Protein AF-A0A502MC93-F1 (afdb_monomer)

Radius of gyration: 14.26 Å; Cα contacts (8 Å, |Δi|>4): 225; chains: 1; bounding box: 40×28×38 Å

Nearest PDB structures (foldseek):
  5kuy-assembly1_G  TM=4.768E-01  e=4.891E-01  synthetic construct
  6zgn-assembly1_A  TM=5.418E-01  e=2.511E+00  Streptococcus thermophilus
  3lyd-assembly1_A  TM=3.739E-01  e=8.598E-01  Jonesia denitrificans DSM 20603
  3put-assembly1_B  TM=2.915E-01  e=7.681E-01  Rhizobium etli CFN 42
  3otl-assembly1_B  TM=3.024E-0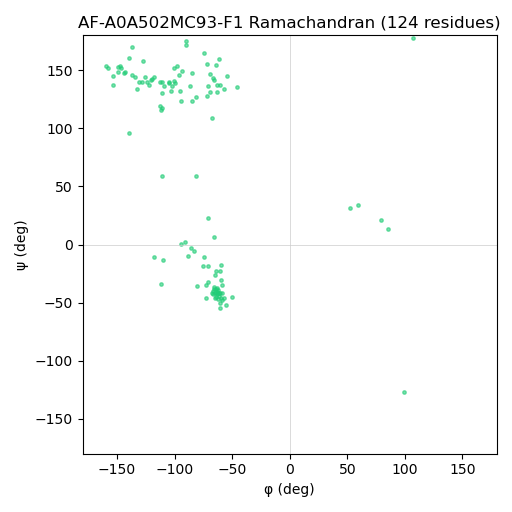1  e=2.120E+00  Rhizobium johnstonii 3841

Mean predicted aligned error: 4.04 Å

Foldseek 3Di:
DDKFDKDFADFDPDEDPPLDFLDDQVRVQVRVQVRCVVPVVVDDRKGKHWPDWPDWDDDPQKTWTWIWMAIPVGFIKIKIKMFGADLQARVTGGGIMIMMDTPPVVDDRVVVVVVVVVVSVVNNVD

Structure (mmCIF, N/CA/C/O backbone):
data_AF-A0A502MC93-F1
#
_entry.id   AF-A0A502MC93-F1
#
loop_
_atom_site.group_PDB
_atom_site.id
_atom_site.type_symbol
_atom_site.label_atom_id
_atom_site.label_alt_id
_atom_site.label_comp_id
_atom_site.label_asym_id
_atom_site.label_entity_id
_atom_site.label_seq_id
_atom_site.pdbx_PDB_ins_code
_atom_site.Cartn_x
_atom_site.Cartn_y
_atom_site.Cartn_z
_atom_site.occupancy
_atom_site.B_iso_or_equiv
_atom_site.auth_seq_id
_atom_site.auth_comp_id
_atom_site.auth_asym_id
_atom_site.auth_atom_id
_atom_site.pdbx_PDB_model_num
ATOM 1 N N . MET A 1 1 ? -14.817 -8.022 -1.219 1.00 60.81 1 MET A N 1
ATOM 2 C CA . MET A 1 1 ? -13.516 -7.588 -0.670 1.00 60.81 1 MET A CA 1
ATOM 3 C C . MET A 1 1 ? -13.523 -6.077 -0.648 1.00 60.81 1 MET A C 1
ATOM 5 O O . MET A 1 1 ? -13.955 -5.487 -1.632 1.00 60.81 1 MET A O 1
ATOM 9 N N . SER A 1 2 ? -13.149 -5.470 0.474 1.00 81.88 2 SER A N 1
ATOM 10 C CA . SER A 1 2 ? -13.067 -4.018 0.586 1.00 81.88 2 SER A CA 1
ATOM 11 C C . SER A 1 2 ? -11.740 -3.533 0.002 1.00 81.88 2 SER A C 1
ATOM 13 O O . SER A 1 2 ? -10.684 -4.032 0.384 1.00 81.88 2 SER A O 1
ATOM 15 N N . SER A 1 3 ? -11.786 -2.584 -0.930 1.00 91.69 3 SER A N 1
ATOM 16 C CA . SER A 1 3 ? -10.600 -1.959 -1.519 1.00 91.69 3 SER A CA 1
ATOM 17 C C . SER A 1 3 ? -10.800 -0.460 -1.643 1.00 91.69 3 SER A C 1
ATOM 19 O O . SER A 1 3 ? -11.906 -0.004 -1.942 1.00 91.69 3 SER A O 1
ATOM 21 N N . PHE A 1 4 ? -9.721 0.289 -1.479 1.00 94.31 4 PHE A N 1
ATOM 22 C CA . PHE A 1 4 ? -9.695 1.727 -1.673 1.00 94.31 4 PHE A CA 1
ATOM 23 C C . PHE A 1 4 ? -9.096 2.098 -3.029 1.00 94.31 4 PHE A C 1
ATOM 25 O O . PHE A 1 4 ? -8.305 1.334 -3.589 1.00 94.31 4 PHE A O 1
ATOM 32 N N . PRO A 1 5 ? -9.502 3.248 -3.598 1.00 93.12 5 PRO A N 1
ATOM 33 C CA . PRO A 1 5 ? -8.978 3.692 -4.878 1.00 93.12 5 PRO A CA 1
ATOM 34 C C . PRO A 1 5 ? -7.479 3.970 -4.784 1.00 93.12 5 PRO A C 1
ATOM 36 O O . PRO A 1 5 ? -6.958 4.303 -3.717 1.00 93.12 5 PRO A O 1
ATOM 39 N N . VAL A 1 6 ? -6.800 3.872 -5.923 1.00 94.12 6 VAL A N 1
ATOM 40 C CA . VAL A 1 6 ? -5.394 4.263 -6.018 1.00 94.12 6 VAL A CA 1
ATOM 41 C C . VAL A 1 6 ? -5.269 5.757 -5.743 1.00 94.12 6 VAL A C 1
ATOM 43 O O . VAL A 1 6 ? -5.988 6.565 -6.327 1.00 94.12 6 VAL A O 1
ATOM 46 N N . HIS A 1 7 ? -4.336 6.106 -4.871 1.00 93.88 7 HIS A N 1
ATOM 47 C CA . HIS A 1 7 ? -3.795 7.447 -4.723 1.00 93.88 7 HIS A CA 1
ATOM 48 C C . HIS A 1 7 ? -2.461 7.510 -5.465 1.00 93.88 7 HIS A C 1
ATOM 50 O O . HIS A 1 7 ? -1.681 6.562 -5.395 1.00 93.88 7 HIS A O 1
ATOM 56 N N . TRP A 1 8 ? -2.173 8.595 -6.175 1.00 90.81 8 TRP A N 1
ATOM 57 C CA . TRP A 1 8 ? -0.925 8.729 -6.923 1.00 90.81 8 TRP A CA 1
ATOM 58 C C . TRP A 1 8 ? -0.432 10.171 -6.951 1.00 90.81 8 TRP A C 1
ATOM 60 O O . TRP A 1 8 ? -1.220 11.111 -6.886 1.00 90.81 8 TRP A O 1
ATOM 70 N N . GLU A 1 9 ? 0.883 10.329 -7.061 1.00 86.50 9 GLU A N 1
ATOM 71 C CA . GLU A 1 9 ? 1.531 11.624 -7.275 1.00 86.50 9 GLU A CA 1
ATOM 72 C C . GLU A 1 9 ? 1.686 11.956 -8.765 1.00 86.50 9 GLU A C 1
ATOM 74 O O . GLU A 1 9 ? 1.420 11.131 -9.639 1.00 86.50 9 GLU A O 1
ATOM 79 N N . GLU A 1 10 ? 2.113 13.179 -9.072 1.00 79.81 10 GLU A N 1
ATOM 80 C CA . GLU A 1 10 ? 2.291 13.648 -10.447 1.00 79.81 10 GLU A CA 1
ATOM 81 C C . GLU A 1 10 ? 3.335 12.838 -11.242 1.00 79.81 10 GLU A C 1
ATOM 83 O O . GLU A 1 10 ? 4.199 12.135 -10.700 1.00 79.81 10 GLU A O 1
ATOM 88 N N . GLU A 1 11 ? 3.236 12.938 -12.571 1.00 85.62 11 GLU A N 1
ATOM 89 C CA . GLU A 1 11 ? 4.224 12.374 -13.487 1.00 85.62 11 GLU A CA 1
ATOM 90 C C . GLU A 1 11 ? 5.588 13.043 -13.284 1.00 85.62 11 GLU A C 1
ATOM 92 O O . GLU A 1 11 ? 5.689 14.265 -13.181 1.00 85.62 11 GLU A O 1
ATOM 97 N N . VAL A 1 12 ? 6.653 12.242 -13.281 1.00 83.62 12 VAL A N 1
ATOM 98 C CA . VAL A 1 12 ? 8.027 12.734 -13.122 1.00 83.62 12 VAL A CA 1
ATOM 99 C C . VAL A 1 12 ? 8.895 12.365 -14.319 1.00 83.62 12 VAL A C 1
ATOM 101 O O . VAL A 1 12 ? 8.817 11.259 -14.854 1.00 83.62 12 VAL A O 1
ATOM 104 N N . GLN A 1 13 ? 9.777 13.280 -14.730 1.00 76.56 13 GLN A N 1
ATOM 105 C CA . GLN A 1 13 ? 10.708 13.041 -15.843 1.00 76.56 13 GLN A CA 1
ATOM 106 C C . GLN A 1 13 ? 11.832 12.062 -15.461 1.00 76.56 13 GLN A C 1
ATOM 108 O O . GLN A 1 13 ? 12.266 11.238 -16.273 1.00 76.56 13 GLN A O 1
ATOM 113 N N . SER A 1 14 ? 12.277 12.113 -14.205 1.00 73.56 14 SER A N 1
ATOM 114 C CA . SER A 1 14 ? 13.299 11.239 -13.631 1.00 73.56 14 SER A CA 1
ATOM 115 C C . SER A 1 14 ? 12.963 10.902 -12.184 1.00 73.56 14 SER A C 1
ATOM 117 O O . SER A 1 14 ? 12.380 11.715 -11.474 1.00 73.56 14 SER A O 1
ATOM 119 N N . LEU A 1 15 ? 13.355 9.707 -11.751 1.00 72.69 15 LEU A N 1
ATOM 120 C CA . LEU A 1 15 ? 13.283 9.294 -10.354 1.00 72.69 15 LEU A CA 1
ATOM 121 C C . LEU A 1 15 ? 14.686 9.377 -9.774 1.00 72.69 15 LEU A C 1
ATOM 123 O O . LEU A 1 15 ? 15.628 8.870 -10.392 1.00 72.69 15 LEU A O 1
A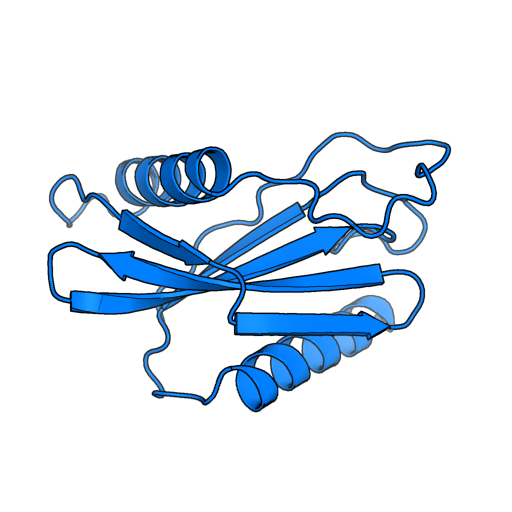TOM 127 N N . ASP A 1 16 ? 14.820 9.999 -8.606 1.00 63.84 16 ASP A N 1
ATOM 128 C CA . ASP A 1 16 ? 16.044 9.860 -7.828 1.00 63.84 16 ASP A CA 1
ATOM 129 C C . ASP A 1 16 ? 16.237 8.381 -7.487 1.00 63.84 16 ASP A C 1
ATOM 131 O O . ASP A 1 16 ? 15.291 7.683 -7.127 1.00 63.84 16 ASP A O 1
ATOM 135 N N . GLN A 1 17 ? 17.473 7.892 -7.599 1.00 56.09 17 GLN A N 1
ATOM 136 C CA . GLN A 1 17 ? 17.842 6.482 -7.385 1.00 56.09 17 GLN A CA 1
ATOM 137 C C . GLN A 1 17 ? 17.656 5.999 -5.933 1.00 56.09 17 GLN A C 1
ATOM 139 O O . GLN A 1 17 ? 18.064 4.889 -5.591 1.00 56.09 17 GLN A O 1
ATOM 144 N N . SER A 1 18 ? 17.079 6.825 -5.061 1.00 55.97 18 SER A N 1
ATOM 145 C CA . SER A 1 18 ? 16.781 6.457 -3.685 1.00 55.97 18 SER A CA 1
ATOM 146 C C . SER A 1 18 ? 15.693 5.384 -3.669 1.00 55.97 18 SER A C 1
ATOM 148 O O . SER A 1 18 ? 14.528 5.660 -3.940 1.00 55.97 18 SER A O 1
ATOM 150 N N . ALA A 1 19 ? 16.082 4.155 -3.327 1.00 69.00 19 ALA A N 1
ATOM 151 C CA . ALA A 1 19 ? 15.213 2.984 -3.187 1.00 69.00 19 ALA A CA 1
ATOM 152 C C . ALA A 1 19 ? 14.293 3.039 -1.945 1.00 69.00 19 ALA A C 1
ATOM 154 O O . ALA A 1 19 ? 13.875 2.002 -1.436 1.00 69.00 19 ALA A O 1
ATOM 155 N N . ALA A 1 20 ? 14.012 4.232 -1.416 1.00 85.31 20 ALA A N 1
ATOM 156 C CA . ALA A 1 20 ? 13.112 4.412 -0.287 1.00 85.31 20 ALA A CA 1
ATOM 157 C C . ALA A 1 20 ? 11.654 4.486 -0.762 1.00 85.31 20 ALA A C 1
ATOM 159 O O . ALA A 1 20 ? 11.364 5.002 -1.843 1.00 85.31 20 ALA A O 1
ATOM 160 N N . CYS A 1 21 ? 10.736 3.997 0.074 1.00 90.88 21 CYS A N 1
ATOM 161 C CA . CYS A 1 21 ? 9.303 4.145 -0.159 1.00 90.88 21 CYS A CA 1
ATOM 162 C C . CYS A 1 21 ? 8.939 5.640 -0.290 1.00 90.88 21 CYS A C 1
ATOM 164 O O . CYS A 1 21 ? 9.384 6.438 0.541 1.00 90.88 21 CYS A O 1
ATOM 166 N N . PRO A 1 22 ? 8.139 6.036 -1.303 1.00 92.06 22 PRO A N 1
ATOM 167 C CA . PRO A 1 22 ? 7.796 7.439 -1.542 1.00 92.06 22 PRO A CA 1
ATOM 168 C C . PRO A 1 22 ? 6.842 8.026 -0.496 1.00 92.06 22 PRO A C 1
ATOM 170 O O . PRO A 1 22 ? 6.776 9.246 -0.384 1.00 92.06 22 PRO A O 1
ATOM 173 N N . TYR A 1 23 ? 6.141 7.176 0.260 1.00 94.44 23 TYR A N 1
ATOM 174 C CA . TYR A 1 23 ? 5.215 7.583 1.314 1.00 94.44 23 TYR A CA 1
ATOM 175 C C . TYR A 1 23 ? 5.728 7.186 2.6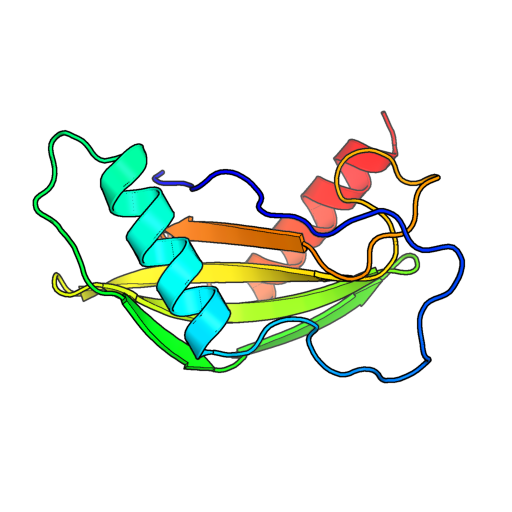96 1.00 94.44 23 TYR A C 1
ATOM 177 O O . TYR A 1 23 ? 6.240 6.080 2.906 1.00 94.44 23 TYR A O 1
ATOM 185 N N . SER A 1 24 ? 5.539 8.086 3.651 1.00 95.44 24 SER A N 1
ATOM 186 C CA . SER A 1 24 ? 5.691 7.825 5.077 1.00 95.44 24 SER A CA 1
ATOM 187 C C . SER A 1 24 ? 4.517 7.011 5.637 1.00 95.44 24 SER A C 1
ATOM 189 O O . SER A 1 24 ? 3.459 6.888 5.022 1.00 95.44 24 SER A O 1
ATOM 191 N N . ILE A 1 25 ? 4.701 6.458 6.839 1.00 96.94 25 ILE A N 1
ATOM 192 C CA . ILE A 1 25 ? 3.641 5.753 7.579 1.00 96.94 25 ILE A CA 1
ATOM 193 C C . ILE A 1 25 ? 2.428 6.669 7.791 1.00 96.94 25 ILE A C 1
ATOM 195 O O . ILE A 1 25 ? 1.308 6.258 7.496 1.00 96.94 25 ILE A O 1
ATOM 199 N N . ASP A 1 26 ? 2.660 7.914 8.212 1.00 97.25 26 ASP A N 1
ATOM 200 C CA . ASP A 1 26 ? 1.601 8.892 8.478 1.00 97.25 26 ASP A CA 1
ATOM 201 C C . ASP A 1 26 ? 0.785 9.214 7.214 1.00 97.25 26 ASP A C 1
ATOM 203 O O . ASP A 1 26 ? -0.438 9.324 7.276 1.00 97.25 26 ASP A O 1
ATOM 207 N N . GLU A 1 27 ? 1.433 9.322 6.048 1.00 97.25 27 GLU A N 1
ATOM 208 C CA . GLU A 1 27 ? 0.740 9.530 4.767 1.00 97.25 27 GLU A CA 1
ATOM 209 C C . GLU A 1 27 ? -0.132 8.328 4.386 1.00 97.25 27 GLU A C 1
ATOM 211 O O . GLU A 1 27 ? -1.250 8.502 3.893 1.00 97.25 27 GLU A O 1
ATOM 216 N N . ILE A 1 28 ? 0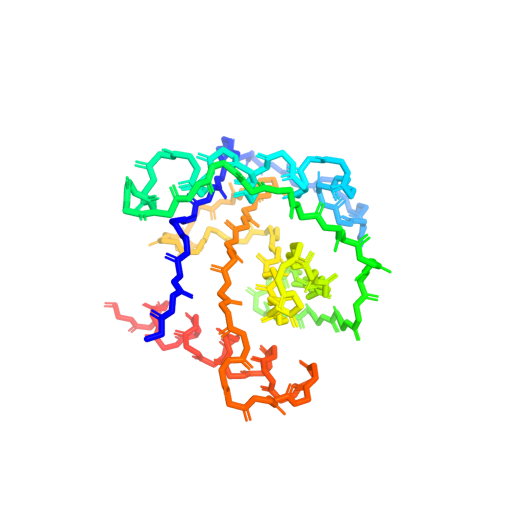.342 7.106 4.648 1.00 97.94 28 ILE A N 1
ATOM 217 C CA . ILE A 1 28 ? -0.431 5.883 4.400 1.00 97.94 28 ILE A CA 1
ATOM 218 C C . ILE A 1 28 ? -1.648 5.816 5.337 1.00 97.94 28 ILE A C 1
ATOM 220 O O . ILE A 1 28 ? -2.746 5.478 4.891 1.00 97.94 28 ILE A O 1
ATOM 224 N N . GLU A 1 29 ? -1.490 6.165 6.616 1.00 97.94 29 GLU A N 1
ATOM 225 C CA . GLU A 1 29 ? -2.602 6.234 7.574 1.00 97.94 29 GLU A CA 1
ATOM 226 C C . GLU A 1 29 ? -3.637 7.285 7.159 1.00 97.94 29 GLU A C 1
ATOM 228 O O . GLU A 1 29 ? -4.831 6.985 7.102 1.00 97.94 29 GLU A O 1
ATOM 233 N N . GLN A 1 30 ? -3.190 8.489 6.789 1.00 97.25 30 GLN A N 1
ATOM 234 C CA . GLN A 1 30 ? -4.069 9.554 6.297 1.00 97.25 30 GLN A CA 1
ATOM 235 C C . GLN A 1 30 ? -4.848 9.120 5.055 1.00 97.25 30 GLN A C 1
ATOM 237 O O . GLN A 1 30 ? -6.050 9.376 4.964 1.00 97.25 30 GLN A O 1
ATOM 242 N N . TYR A 1 31 ? -4.194 8.425 4.122 1.00 97.44 31 TYR A N 1
ATOM 243 C CA . TYR A 1 31 ? -4.844 7.860 2.945 1.00 97.44 31 TYR A CA 1
ATOM 244 C C . TYR A 1 31 ? -5.955 6.869 3.306 1.00 97.44 31 TYR A C 1
ATOM 246 O O . TYR A 1 31 ? -7.052 6.958 2.748 1.00 97.44 31 TYR 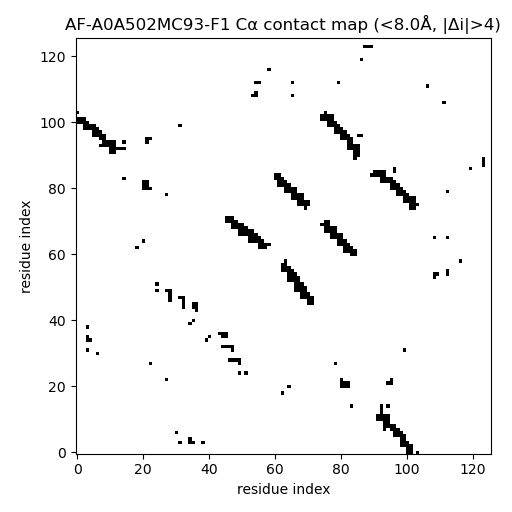A O 1
ATOM 254 N N . LEU A 1 32 ? -5.697 5.948 4.240 1.00 97.31 32 LEU A N 1
ATOM 255 C CA . LEU A 1 32 ? -6.682 4.957 4.673 1.00 97.31 32 LEU A CA 1
ATOM 256 C C . LEU A 1 32 ? -7.881 5.616 5.363 1.00 97.31 32 LEU A C 1
ATOM 258 O O . LEU A 1 32 ? -9.022 5.307 5.013 1.00 97.31 32 LEU A O 1
ATOM 262 N N . CYS A 1 33 ? -7.635 6.551 6.285 1.00 96.00 33 CYS A N 1
ATOM 263 C CA . CYS A 1 33 ? -8.688 7.300 6.975 1.00 96.00 33 CYS A CA 1
ATOM 264 C C . CYS A 1 33 ? -9.537 8.102 5.979 1.00 96.00 33 CYS A C 1
ATOM 266 O O . CYS A 1 33 ? -10.758 7.960 5.944 1.00 96.00 33 CYS A O 1
ATOM 268 N N . TRP A 1 34 ? -8.895 8.870 5.091 1.00 95.31 34 TRP A N 1
ATOM 269 C CA . TRP A 1 34 ? -9.593 9.662 4.077 1.00 95.31 34 TRP A CA 1
ATOM 270 C C . TRP A 1 34 ? -10.425 8.793 3.129 1.00 95.31 34 TRP A C 1
ATOM 272 O O . TRP A 1 34 ? -11.560 9.139 2.792 1.00 95.31 34 TRP A O 1
ATOM 282 N N . CYS A 1 35 ? -9.886 7.648 2.698 1.00 96.00 35 CYS A N 1
ATOM 283 C CA . CYS A 1 35 ? -10.630 6.723 1.852 1.00 96.00 35 CYS A CA 1
ATOM 284 C C . CYS A 1 35 ? -11.813 6.095 2.589 1.00 96.00 35 CYS A C 1
ATOM 286 O O . CYS A 1 35 ? -12.880 5.950 1.992 1.00 96.00 35 CYS A O 1
ATOM 288 N N . HIS A 1 36 ? -11.646 5.734 3.860 1.00 95.38 36 HIS A N 1
ATOM 289 C CA . HIS A 1 36 ? -12.736 5.198 4.663 1.00 95.38 36 HIS A CA 1
ATOM 290 C C . HIS A 1 36 ? -13.868 6.222 4.772 1.00 95.38 36 HIS A C 1
ATOM 292 O O . HIS A 1 36 ? -14.979 5.936 4.336 1.00 95.38 36 HIS A O 1
ATOM 298 N N . ASP A 1 37 ? -13.574 7.438 5.226 1.00 93.19 37 ASP A N 1
ATOM 299 C CA . ASP A 1 37 ? -14.585 8.486 5.403 1.00 93.19 37 ASP A CA 1
ATOM 300 C C . ASP A 1 37 ? -15.319 8.819 4.097 1.00 93.19 37 ASP A C 1
ATOM 302 O O . ASP A 1 37 ? -16.517 9.104 4.090 1.00 93.19 37 ASP A O 1
ATOM 306 N N . ARG A 1 38 ? -14.611 8.762 2.963 1.00 93.31 38 ARG A N 1
ATOM 307 C CA . ARG A 1 38 ? -15.183 9.087 1.654 1.00 93.31 38 ARG A CA 1
ATOM 308 C C . ARG A 1 38 ? -16.003 7.956 1.035 1.00 93.31 38 ARG A C 1
ATOM 310 O O . ARG A 1 38 ? -16.968 8.241 0.327 1.00 93.31 38 ARG A O 1
ATOM 317 N N . TRP A 1 39 ? -15.604 6.699 1.230 1.00 91.06 39 TRP A N 1
ATOM 318 C CA . TRP A 1 39 ? -16.140 5.560 0.469 1.00 91.06 39 TRP A CA 1
ATOM 319 C C . TRP A 1 39 ? -16.869 4.516 1.322 1.00 91.06 39 TRP A C 1
ATOM 321 O O . TRP A 1 39 ? -17.548 3.654 0.766 1.00 91.06 39 TRP A O 1
ATOM 331 N N . LYS A 1 40 ? -16.771 4.585 2.652 1.00 90.44 40 LYS A N 1
ATOM 332 C CA . LYS A 1 40 ? -17.444 3.691 3.607 1.00 90.44 40 LYS A CA 1
ATOM 333 C C . LYS A 1 40 ? -18.529 4.428 4.384 1.00 90.44 40 LYS A C 1
ATOM 335 O O . LYS A 1 40 ? -18.518 4.462 5.604 1.00 90.44 40 LYS A O 1
ATOM 340 N N . LEU A 1 41 ? -19.497 4.985 3.655 1.00 88.50 41 LEU A N 1
ATOM 341 C CA . LEU A 1 41 ? -20.555 5.836 4.219 1.00 88.50 41 LEU A CA 1
ATOM 342 C C . LEU A 1 41 ? -21.448 5.135 5.262 1.00 88.50 41 LEU A C 1
ATOM 344 O O . LEU A 1 41 ? -22.063 5.810 6.082 1.00 88.50 41 LEU A O 1
ATOM 348 N N . ASP A 1 42 ? -21.516 3.801 5.228 1.00 91.94 42 ASP A N 1
ATOM 349 C CA . ASP A 1 42 ? -22.286 2.989 6.182 1.00 91.94 42 ASP A CA 1
ATOM 350 C C . ASP A 1 42 ? -21.482 2.602 7.439 1.00 91.94 42 ASP A C 1
ATOM 352 O O . ASP A 1 42 ? -22.038 2.056 8.396 1.00 91.94 42 ASP A O 1
ATOM 356 N N . GLU A 1 43 ? -20.172 2.853 7.448 1.00 90.69 43 GLU A N 1
ATOM 357 C CA . GLU A 1 43 ? -19.292 2.603 8.588 1.00 90.69 43 GLU A CA 1
ATOM 358 C C . GLU A 1 43 ? -19.076 3.917 9.369 1.00 90.69 43 GLU A C 1
ATOM 360 O O . GLU A 1 43 ? -19.214 5.023 8.844 1.00 90.69 43 GLU A O 1
ATOM 365 N N . LYS A 1 44 ? -18.791 3.816 10.672 1.00 92.50 44 LYS A N 1
ATOM 366 C CA . LYS A 1 44 ? -18.400 4.991 11.468 1.00 92.50 44 LYS A CA 1
ATOM 367 C C . LYS A 1 44 ? -16.986 5.424 11.068 1.00 92.50 44 LYS A C 1
ATOM 369 O O . LYS A 1 44 ? -16.220 4.544 10.680 1.00 92.50 44 LYS A O 1
ATOM 374 N N . PRO A 1 45 ? -16.613 6.707 11.257 1.00 91.69 45 PRO A N 1
ATOM 375 C CA . PRO A 1 45 ? -15.230 7.143 11.092 1.00 91.69 45 PRO A CA 1
ATOM 376 C C . PRO A 1 45 ? -14.267 6.184 11.790 1.00 91.69 45 PRO A C 1
ATOM 378 O O . PRO A 1 45 ? -14.539 5.740 12.910 1.00 91.69 45 PRO A O 1
ATOM 381 N N . MET A 1 46 ? -13.182 5.849 11.102 1.00 93.62 46 MET A N 1
ATOM 382 C CA . MET A 1 46 ? -12.298 4.743 11.458 1.00 93.62 46 MET A CA 1
ATOM 383 C C . MET A 1 46 ? -10.851 5.205 11.412 1.00 93.62 46 MET A C 1
ATOM 385 O O . MET A 1 46 ? -10.418 5.795 10.422 1.00 93.62 46 MET A O 1
ATOM 389 N N . HIS A 1 47 ? -10.088 4.866 12.447 1.00 94.88 47 HIS A N 1
ATOM 390 C CA . HIS A 1 47 ? -8.642 5.040 12.432 1.00 94.88 47 HIS A CA 1
ATOM 391 C C . HIS A 1 47 ? -7.945 3.764 11.976 1.00 94.88 47 HIS A C 1
ATOM 393 O O . HIS A 1 47 ? -8.392 2.641 12.224 1.00 94.88 47 HIS A O 1
ATOM 399 N N . TYR A 1 48 ? -6.805 3.955 11.328 1.00 96.88 48 TYR A N 1
ATOM 400 C CA . TYR A 1 48 ? -5.930 2.879 10.904 1.00 96.88 48 TYR A CA 1
ATOM 401 C C . TYR A 1 48 ? -4.583 3.050 11.573 1.00 96.88 48 TYR A C 1
ATOM 403 O O . TYR A 1 48 ? -4.093 4.164 11.721 1.00 96.88 48 TYR A O 1
ATOM 411 N N . LYS A 1 49 ? -3.988 1.923 11.949 1.00 97.88 49 LYS A N 1
ATOM 412 C CA . LYS A 1 49 ? -2.616 1.853 12.425 1.00 97.88 49 LYS A CA 1
ATOM 413 C C . LYS A 1 49 ? -1.778 1.095 11.415 1.00 97.88 49 LYS A C 1
ATOM 415 O O . LYS A 1 49 ? -2.034 -0.087 11.178 1.00 97.88 49 LYS A O 1
ATOM 420 N N . VAL A 1 50 ? -0.763 1.743 10.863 1.00 97.81 50 VAL A N 1
ATOM 421 C CA . VAL A 1 50 ? 0.190 1.138 9.932 1.00 97.81 50 VAL A CA 1
ATOM 422 C C . VAL A 1 50 ? 1.415 0.664 10.717 1.00 97.81 50 VAL A C 1
ATOM 424 O O . VAL A 1 50 ? 2.069 1.417 11.431 1.00 97.81 50 VAL A O 1
ATOM 427 N N . HIS A 1 51 ? 1.738 -0.625 10.601 1.00 92.81 51 HIS A N 1
ATOM 428 C CA . HIS A 1 51 ? 2.787 -1.282 11.398 1.00 92.81 51 HIS A CA 1
ATOM 429 C C . HIS A 1 51 ? 4.155 -1.316 10.699 1.00 92.81 51 HIS A C 1
ATOM 431 O O . HIS A 1 51 ? 5.108 -1.861 11.252 1.00 92.81 51 HIS A O 1
ATOM 437 N N . GLY A 1 52 ? 4.247 -0.750 9.492 1.00 90.25 52 GLY A N 1
ATOM 438 C CA . GLY A 1 52 ? 5.454 -0.712 8.664 1.00 90.25 52 GLY A CA 1
ATOM 439 C C . GLY A 1 52 ? 5.413 -1.652 7.454 1.00 90.25 52 GLY A C 1
ATOM 440 O O . GLY A 1 52 ? 4.438 -2.382 7.234 1.00 90.25 52 GLY A O 1
ATOM 441 N N . ALA A 1 53 ? 6.484 -1.603 6.657 1.00 95.31 53 ALA A N 1
ATOM 442 C CA . ALA A 1 53 ? 6.653 -2.448 5.482 1.00 95.31 53 ALA A CA 1
ATOM 443 C C . ALA A 1 53 ? 6.938 -3.898 5.905 1.00 95.31 53 ALA A C 1
ATOM 445 O O . ALA A 1 53 ? 7.829 -4.167 6.709 1.00 95.31 53 ALA A O 1
ATOM 446 N N . VAL A 1 54 ? 6.165 -4.832 5.360 1.00 97.12 54 VAL A N 1
ATOM 447 C CA . VAL A 1 54 ? 6.249 -6.275 5.633 1.00 97.12 54 VAL A CA 1
ATOM 448 C C . VAL A 1 54 ? 6.783 -7.072 4.443 1.00 97.12 54 VAL A C 1
ATOM 450 O O . VAL A 1 54 ? 7.121 -8.246 4.590 1.00 97.12 54 VAL A O 1
ATOM 453 N N . SER A 1 55 ? 6.851 -6.460 3.262 1.00 96.81 55 SER A N 1
ATOM 454 C CA . SER A 1 55 ? 7.464 -7.037 2.068 1.00 96.81 55 SER A CA 1
ATOM 455 C C . SER A 1 55 ? 7.850 -5.930 1.091 1.00 96.81 55 SER A C 1
ATOM 457 O O . SER A 1 55 ? 7.219 -4.874 1.070 1.00 96.81 55 SER A O 1
ATOM 459 N N . GLU A 1 56 ? 8.868 -6.175 0.277 1.00 96.00 56 GLU A N 1
ATOM 460 C CA . GLU A 1 56 ? 9.275 -5.298 -0.814 1.00 96.00 56 GLU A CA 1
ATOM 461 C C . GLU A 1 56 ? 9.763 -6.136 -1.994 1.00 96.00 56 GLU A C 1
ATOM 463 O O . GLU A 1 56 ? 10.306 -7.231 -1.817 1.00 96.00 56 GLU A O 1
ATOM 468 N N . GLN A 1 57 ? 9.551 -5.637 -3.207 1.00 95.69 57 GLN A N 1
ATOM 469 C CA . GLN A 1 57 ? 10.015 -6.291 -4.422 1.00 95.69 57 GLN A CA 1
ATOM 470 C C . GLN A 1 57 ? 10.222 -5.261 -5.529 1.00 95.69 57 GLN A C 1
ATOM 472 O O . GLN A 1 57 ? 9.481 -4.291 -5.641 1.00 95.69 57 GLN A O 1
ATOM 477 N N . THR A 1 58 ? 11.231 -5.474 -6.371 1.00 93.38 58 THR A N 1
ATOM 478 C CA . THR A 1 58 ? 11.456 -4.668 -7.577 1.00 93.38 58 THR A CA 1
ATOM 479 C C . THR A 1 58 ? 11.186 -5.526 -8.801 1.00 93.38 58 THR A C 1
ATOM 481 O O . THR A 1 58 ? 11.712 -6.631 -8.890 1.00 93.38 58 THR A O 1
ATOM 484 N N . GLU A 1 59 ? 10.391 -5.021 -9.740 1.00 91.56 59 GLU A N 1
ATOM 485 C CA . GLU A 1 59 ? 10.035 -5.741 -10.961 1.00 91.56 59 GLU A CA 1
ATOM 486 C C . GLU A 1 59 ? 9.702 -4.771 -12.099 1.00 91.56 59 GLU A C 1
ATOM 488 O O . GLU A 1 59 ? 9.000 -3.783 -11.894 1.00 91.56 59 GLU A O 1
ATOM 493 N N . ASP A 1 60 ? 10.180 -5.055 -13.314 1.00 86.69 60 ASP A N 1
ATOM 494 C CA . ASP A 1 60 ? 9.796 -4.352 -14.549 1.00 86.69 60 ASP A CA 1
ATOM 495 C C . ASP A 1 60 ? 9.915 -2.817 -14.497 1.00 86.69 60 ASP A C 1
ATOM 497 O O . ASP A 1 60 ? 9.178 -2.091 -15.172 1.00 86.69 60 ASP A O 1
ATOM 501 N N . GLY A 1 61 ? 10.874 -2.296 -13.726 1.00 86.06 61 GLY A N 1
ATOM 502 C CA . GLY A 1 61 ? 11.077 -0.855 -13.547 1.00 86.06 61 GLY A CA 1
ATOM 503 C C . GLY A 1 61 ? 10.103 -0.206 -12.560 1.00 86.06 61 GLY A C 1
ATOM 504 O O . GLY A 1 61 ? 9.897 1.008 -12.618 1.00 86.06 61 GLY A O 1
ATOM 505 N N . ARG A 1 62 ? 9.495 -1.004 -11.679 1.00 92.12 62 ARG A N 1
ATOM 506 C CA . ARG A 1 62 ? 8.767 -0.558 -10.493 1.00 92.12 62 ARG A CA 1
ATOM 507 C C . ARG A 1 62 ? 9.428 -1.092 -9.235 1.00 92.12 62 ARG A C 1
ATOM 509 O O . ARG A 1 62 ? 9.899 -2.228 -9.212 1.00 92.12 62 ARG A O 1
ATOM 516 N N . HIS A 1 63 ? 9.406 -0.280 -8.192 1.00 94.25 63 HIS A N 1
ATOM 517 C CA . HIS A 1 63 ? 9.635 -0.738 -6.829 1.00 94.25 63 HIS A CA 1
ATOM 518 C C . HIS A 1 63 ? 8.280 -0.839 -6.146 1.00 94.25 63 HIS A C 1
ATOM 520 O O . HIS A 1 63 ? 7.450 0.052 -6.318 1.00 94.25 63 HIS A O 1
ATOM 526 N N . PHE A 1 64 ? 8.060 -1.921 -5.410 1.00 95.88 64 PHE A N 1
ATOM 527 C CA . PHE A 1 64 ? 6.843 -2.177 -4.661 1.00 95.88 64 PHE A CA 1
ATOM 528 C C . PHE A 1 64 ? 7.180 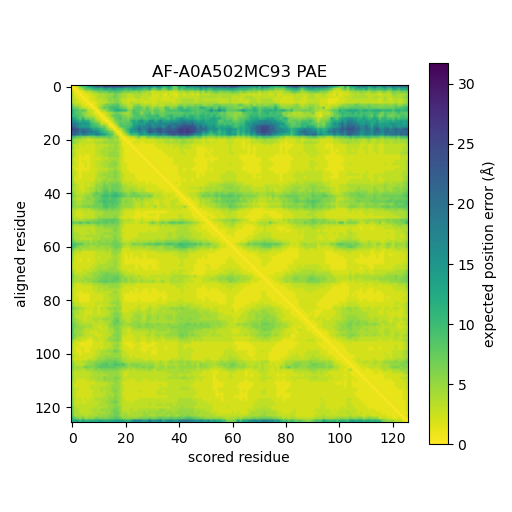-2.376 -3.188 1.00 95.88 64 PHE A C 1
ATOM 530 O O . PHE A 1 64 ? 8.109 -3.114 -2.856 1.00 95.88 64 PHE A O 1
ATOM 537 N N . TRP A 1 65 ? 6.370 -1.786 -2.318 1.00 97.12 65 TRP A N 1
ATOM 538 C CA . TRP A 1 65 ? 6.373 -2.017 -0.880 1.00 97.12 65 TRP A CA 1
ATOM 539 C C . TRP A 1 65 ? 4.979 -2.450 -0.449 1.00 97.12 65 TRP A C 1
ATOM 541 O O . TRP A 1 65 ? 3.976 -1.913 -0.914 1.00 97.12 65 TRP A O 1
ATOM 551 N N . LEU A 1 66 ? 4.914 -3.413 0.460 1.00 98.25 66 LEU A N 1
ATOM 552 C CA . LEU A 1 66 ? 3.679 -3.852 1.085 1.00 98.25 66 LEU A CA 1
ATOM 553 C C . LEU A 1 66 ? 3.703 -3.440 2.548 1.00 98.25 66 LEU A C 1
ATOM 555 O O . LEU A 1 66 ? 4.542 -3.918 3.311 1.00 98.25 66 LEU A O 1
ATOM 559 N N . TYR A 1 67 ? 2.768 -2.593 2.949 1.00 98.25 67 TYR A N 1
ATOM 560 C CA . TYR A 1 67 ? 2.572 -2.200 4.337 1.00 98.25 67 TYR A CA 1
ATOM 561 C C . TYR A 1 67 ? 1.418 -2.979 4.941 1.00 98.25 67 TYR A C 1
ATOM 563 O O . TYR A 1 67 ? 0.391 -3.185 4.296 1.00 98.25 67 TYR A O 1
ATOM 571 N N . ARG A 1 68 ? 1.574 -3.384 6.202 1.00 97.88 68 ARG A N 1
ATOM 572 C CA . ARG A 1 68 ? 0.474 -3.955 6.981 1.00 97.88 68 ARG A CA 1
ATOM 573 C C . ARG A 1 68 ? -0.181 -2.870 7.820 1.00 97.88 68 ARG A C 1
ATOM 575 O O . ARG A 1 68 ? 0.508 -2.159 8.552 1.00 97.88 68 ARG A O 1
ATOM 582 N N . ALA A 1 69 ? -1.502 -2.811 7.774 1.00 97.75 69 ALA A N 1
ATOM 583 C CA . ALA A 1 69 ? -2.316 -1.948 8.608 1.00 97.75 69 ALA A CA 1
ATOM 584 C C . ALA A 1 69 ? -3.404 -2.746 9.332 1.00 97.75 69 ALA A C 1
ATOM 586 O O . ALA A 1 69 ? -3.791 -3.835 8.911 1.00 97.75 69 ALA A O 1
ATOM 587 N N . SER A 1 70 ? -3.892 -2.195 10.433 1.00 96.94 70 SER A N 1
ATOM 588 C CA . SER A 1 70 ? -5.072 -2.692 11.137 1.00 96.94 70 SER A CA 1
ATOM 589 C C . SER A 1 70 ? -6.013 -1.538 11.425 1.00 96.94 70 SER A C 1
ATOM 591 O O . SER A 1 70 ? -5.541 -0.472 11.826 1.00 96.94 70 SER A O 1
ATOM 593 N N . ASP A 1 71 ? -7.311 -1.754 11.277 1.00 95.44 71 ASP A N 1
ATOM 594 C CA . ASP A 1 71 ? -8.307 -0.788 11.736 1.00 95.44 71 ASP A CA 1
ATOM 595 C C . ASP A 1 71 ? -8.743 -1.041 13.189 1.00 95.44 71 ASP A C 1
ATOM 597 O O . ASP A 1 71 ? -8.321 -2.012 13.825 1.00 95.44 71 ASP A O 1
ATOM 601 N N . GLU A 1 72 ? -9.574 -0.153 13.738 1.00 94.06 72 GLU A N 1
ATOM 602 C CA . GLU A 1 72 ? -9.998 -0.207 15.147 1.00 94.06 72 GLU A CA 1
ATOM 603 C C . GLU A 1 72 ? -10.826 -1.447 15.501 1.00 94.06 72 GLU A C 1
ATOM 605 O O . GLU A 1 72 ? -10.880 -1.843 16.666 1.00 94.06 72 GLU A O 1
ATOM 610 N N . VAL A 1 73 ? -11.465 -2.077 14.511 1.00 92.88 73 VAL A N 1
ATOM 611 C CA . VAL A 1 73 ? -12.243 -3.310 14.705 1.00 92.88 73 VAL A CA 1
ATOM 612 C C . VAL A 1 73 ? -11.400 -4.571 14.493 1.00 92.88 73 VAL A C 1
ATOM 614 O O . VAL A 1 73 ? -11.911 -5.683 14.626 1.00 92.88 73 VAL A O 1
ATOM 617 N N . GLY A 1 74 ? -10.104 -4.411 14.215 1.00 92.44 74 GLY A N 1
ATOM 618 C CA . GLY A 1 74 ? -9.133 -5.494 14.115 1.00 92.44 74 GLY A CA 1
ATOM 619 C C . GLY A 1 74 ? -9.062 -6.162 12.744 1.00 92.44 74 GLY A C 1
ATOM 620 O O . GLY A 1 74 ? -8.447 -7.225 12.637 1.00 92.44 74 GLY A O 1
ATOM 621 N N . ARG A 1 75 ? -9.654 -5.576 11.692 1.00 94.88 75 ARG A N 1
ATOM 622 C CA . ARG A 1 75 ? -9.468 -6.078 10.322 1.00 94.88 75 ARG A CA 1
ATOM 623 C C . ARG A 1 75 ? -8.045 -5.778 9.876 1.00 94.88 75 ARG A C 1
ATOM 625 O O . ARG A 1 75 ? -7.531 -4.677 10.087 1.00 94.88 75 ARG A O 1
ATOM 632 N N . GLU A 1 76 ? -7.416 -6.759 9.240 1.00 96.38 76 GLU A N 1
ATOM 633 C CA . GLU A 1 76 ? -6.102 -6.586 8.635 1.00 96.38 76 GLU A CA 1
ATOM 634 C C . GLU A 1 76 ? -6.246 -6.035 7.218 1.00 96.38 76 GLU A C 1
ATOM 636 O O . GLU A 1 76 ? -7.064 -6.493 6.419 1.00 96.38 76 GLU A O 1
ATOM 641 N N . TRP A 1 77 ? -5.406 -5.060 6.907 1.00 97.31 77 TRP A N 1
ATOM 642 C CA . TRP A 1 77 ? -5.315 -4.434 5.604 1.00 97.31 77 TRP A CA 1
ATOM 643 C C . TRP A 1 77 ? -3.882 -4.507 5.105 1.00 97.31 77 TRP A C 1
ATOM 645 O O . TRP A 1 77 ? -2.926 -4.345 5.870 1.00 97.31 77 TRP A O 1
ATOM 655 N N . TYR A 1 78 ? -3.742 -4.687 3.800 1.00 98.00 78 TYR A N 1
ATOM 656 C CA . TYR A 1 78 ? -2.486 -4.451 3.120 1.00 98.00 78 TYR A CA 1
ATOM 657 C C . TYR A 1 78 ? -2.580 -3.207 2.256 1.00 98.00 78 TYR A C 1
ATOM 659 O O . TYR A 1 78 ? -3.564 -2.994 1.547 1.00 98.00 78 TYR A O 1
ATOM 667 N N . VAL A 1 79 ? -1.531 -2.394 2.313 1.00 98.25 79 VAL A N 1
ATOM 668 C CA . VAL A 1 79 ? -1.354 -1.250 1.426 1.00 98.25 79 VAL A CA 1
ATOM 669 C C . VAL A 1 79 ? -0.187 -1.538 0.509 1.00 98.25 79 VAL A C 1
ATOM 671 O O . VAL A 1 79 ? 0.949 -1.684 0.961 1.00 98.25 79 VAL A O 1
ATOM 674 N N . VAL A 1 80 ? -0.480 -1.629 -0.782 1.00 97.69 80 VAL A N 1
ATOM 675 C CA . VAL A 1 80 ? 0.537 -1.713 -1.822 1.00 97.69 80 VAL A CA 1
ATOM 676 C C . VAL A 1 80 ? 0.948 -0.294 -2.155 1.00 97.69 80 VAL A C 1
ATOM 678 O O . VAL A 1 80 ? 0.108 0.521 -2.527 1.00 97.69 80 VAL A O 1
ATOM 681 N N . VAL A 1 81 ? 2.234 -0.010 -2.032 1.00 97.00 81 VAL A N 1
ATOM 682 C CA . VAL A 1 81 ? 2.865 1.216 -2.502 1.00 97.00 81 VAL A CA 1
ATOM 683 C C . VAL A 1 81 ? 3.763 0.854 -3.671 1.00 97.00 81 VAL A C 1
ATOM 685 O O . VAL A 1 81 ? 4.465 -0.154 -3.616 1.00 97.00 81 VAL A O 1
ATOM 688 N N . GLY A 1 82 ? 3.794 1.684 -4.704 1.00 94.81 82 GLY A N 1
ATOM 689 C CA . GLY A 1 82 ? 4.778 1.557 -5.760 1.00 94.81 82 GLY A CA 1
ATOM 690 C C . GLY A 1 82 ? 5.337 2.884 -6.240 1.00 94.81 82 GLY A C 1
ATOM 691 O O . GLY A 1 82 ? 4.755 3.947 -6.044 1.00 94.81 82 GLY A O 1
ATOM 692 N N . SER A 1 83 ? 6.493 2.808 -6.884 1.00 94.00 83 SER A N 1
ATOM 693 C CA . SER A 1 83 ? 7.143 3.904 -7.606 1.00 94.00 83 SER A CA 1
ATOM 694 C C . SER A 1 83 ? 7.690 3.380 -8.933 1.00 94.00 83 SER A C 1
ATOM 696 O O . SER A 1 83 ? 7.703 2.169 -9.173 1.00 94.00 83 SER A O 1
ATOM 698 N N . GLY A 1 84 ? 8.132 4.265 -9.828 1.00 92.56 84 GLY A N 1
ATOM 699 C CA . GLY A 1 84 ? 8.594 3.838 -11.150 1.00 92.56 84 GLY A CA 1
ATOM 700 C C . GLY A 1 84 ? 7.513 4.032 -12.194 1.00 92.56 84 GLY A C 1
ATOM 701 O O . GLY A 1 84 ? 6.981 5.127 -12.351 1.00 92.56 84 GLY A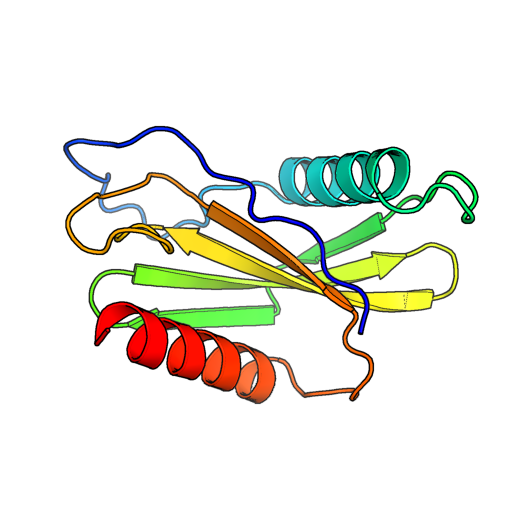 O 1
ATOM 702 N N . LYS A 1 85 ? 7.191 2.980 -12.942 1.00 92.25 85 LYS A N 1
ATOM 703 C CA . LYS A 1 85 ? 6.099 3.031 -13.920 1.00 92.25 85 LYS A CA 1
ATOM 704 C C . LYS A 1 85 ? 4.739 3.222 -13.240 1.00 92.25 85 LYS A C 1
ATOM 706 O O . LYS A 1 85 ? 4.445 2.596 -12.220 1.00 92.25 85 LYS A O 1
ATOM 711 N N . SER A 1 86 ? 3.886 4.028 -13.866 1.00 90.00 86 SER A N 1
ATOM 712 C CA . SER A 1 86 ? 2.485 4.206 -13.467 1.00 90.00 86 SER A CA 1
ATOM 713 C C . SER A 1 86 ? 1.739 2.864 -13.395 1.00 90.00 86 SER A C 1
ATOM 715 O O . SER A 1 86 ? 1.990 1.998 -14.240 1.00 90.00 86 SER A O 1
ATOM 717 N N . PRO A 1 87 ? 0.791 2.685 -12.455 1.00 89.94 87 PRO A N 1
ATOM 718 C CA . PRO A 1 87 ? -0.061 1.499 -12.407 1.00 89.94 87 PRO A CA 1
ATOM 719 C C . PRO A 1 87 ? -1.145 1.513 -13.503 1.00 89.94 87 PRO A C 1
ATOM 721 O O . PRO A 1 87 ? -1.797 0.500 -13.734 1.00 89.94 87 PRO A O 1
ATOM 724 N N . PHE A 1 88 ? -1.329 2.642 -14.202 1.00 89.88 88 PHE A N 1
ATOM 725 C CA . PHE A 1 88 ? -2.361 2.824 -15.231 1.00 89.88 88 PHE A CA 1
ATOM 726 C C . PHE A 1 88 ? -1.810 2.965 -16.648 1.00 89.88 88 PHE A C 1
ATOM 728 O O . PHE A 1 88 ? -2.466 2.570 -17.608 1.00 89.88 88 PHE A O 1
ATOM 735 N N . LYS A 1 89 ? -0.630 3.578 -16.801 1.00 90.12 89 LYS A N 1
ATOM 736 C CA . LYS A 1 89 ? -0.017 3.826 -18.111 1.00 90.12 89 LYS A CA 1
ATOM 737 C C . LYS A 1 89 ? 1.489 3.565 -18.057 1.00 90.12 89 LYS A C 1
ATOM 739 O O . LYS A 1 89 ? 2.241 4.474 -17.710 1.00 90.12 89 LYS A O 1
ATOM 744 N N . PRO A 1 90 ? 1.969 2.372 -18.452 1.00 88.12 90 PRO A N 1
ATOM 745 C CA . PRO A 1 90 ? 3.365 1.958 -18.255 1.00 88.12 90 PRO A CA 1
ATOM 746 C C . PRO A 1 90 ? 4.418 2.851 -18.926 1.00 88.12 90 PRO A C 1
ATOM 748 O O . PRO A 1 90 ? 5.595 2.784 -18.573 1.00 88.12 90 PRO A O 1
ATOM 751 N N . SER A 1 91 ? 4.013 3.681 -19.895 1.00 89.31 91 SER A N 1
ATOM 752 C CA . SER A 1 91 ? 4.886 4.667 -20.538 1.00 89.31 91 SER A CA 1
ATOM 753 C C . SER A 1 91 ? 5.179 5.893 -19.665 1.00 89.31 91 SER A C 1
ATOM 755 O O . SER A 1 91 ? 6.108 6.631 -19.972 1.00 89.31 91 SER A O 1
ATOM 757 N N . MET A 1 92 ? 4.374 6.144 -18.627 1.00 90.44 92 MET A N 1
ATOM 758 C CA . MET A 1 92 ? 4.549 7.249 -17.683 1.00 90.44 92 MET A CA 1
ATOM 759 C C . MET A 1 92 ? 5.300 6.773 -16.443 1.00 90.44 92 MET A C 1
ATOM 761 O O . MET A 1 92 ? 5.108 5.645 -15.975 1.00 90.44 92 MET A O 1
ATOM 765 N N . LYS A 1 93 ? 6.114 7.662 -15.875 1.00 91.12 93 LYS A N 1
ATOM 766 C CA . LYS A 1 93 ? 6.774 7.448 -14.586 1.00 91.12 93 LYS A CA 1
ATOM 767 C C . LYS A 1 93 ? 6.097 8.280 -13.508 1.00 91.12 93 LYS A C 1
ATOM 769 O O . LYS A 1 93 ? 5.741 9.426 -13.746 1.00 91.12 93 LYS A O 1
ATOM 774 N N . MET A 1 94 ? 5.943 7.710 -12.324 1.00 90.38 94 MET A N 1
ATOM 775 C CA . MET A 1 94 ? 5.303 8.348 -11.178 1.00 90.38 94 MET A CA 1
ATOM 776 C C . MET A 1 94 ? 6.223 8.234 -9.971 1.00 90.38 94 MET A C 1
ATOM 778 O O . MET A 1 94 ? 6.855 7.190 -9.764 1.00 90.38 94 MET A O 1
ATOM 782 N N . ARG A 1 95 ? 6.292 9.308 -9.177 1.00 91.44 95 ARG A N 1
ATOM 783 C CA . ARG A 1 95 ? 7.072 9.330 -7.932 1.00 91.44 95 ARG A CA 1
ATOM 784 C C . ARG A 1 95 ? 6.566 8.290 -6.939 1.00 91.44 95 ARG A C 1
ATOM 786 O O . ARG A 1 95 ? 7.363 7.551 -6.371 1.00 91.44 95 ARG A O 1
ATOM 793 N N . GLY A 1 96 ? 5.252 8.200 -6.797 1.00 93.19 96 GLY A N 1
ATOM 794 C CA . GLY A 1 96 ? 4.609 7.230 -5.936 1.00 93.19 96 GLY A CA 1
ATOM 795 C C . GLY A 1 96 ? 3.155 7.018 -6.320 1.00 93.19 96 GLY A C 1
ATOM 796 O O . GLY A 1 96 ? 2.504 7.894 -6.893 1.00 93.19 96 GLY A O 1
ATOM 797 N N . TRP A 1 97 ? 2.660 5.835 -6.004 1.00 95.69 97 TRP A N 1
ATOM 798 C CA . TRP A 1 97 ? 1.249 5.496 -5.988 1.00 95.69 97 TRP A CA 1
ATOM 799 C C . TRP A 1 97 ? 0.996 4.470 -4.888 1.00 95.69 97 TRP A C 1
ATOM 801 O O . TRP A 1 97 ? 1.900 3.733 -4.503 1.00 95.69 97 TRP A O 1
ATOM 811 N N . MET A 1 98 ? -0.217 4.425 -4.352 1.00 97.38 98 MET A N 1
ATOM 812 C CA . MET A 1 98 ? -0.595 3.457 -3.331 1.00 97.38 98 MET A CA 1
ATOM 813 C C . MET A 1 98 ? -2.069 3.084 -3.409 1.00 97.38 98 MET A C 1
ATOM 815 O O . MET A 1 98 ? -2.892 3.884 -3.852 1.00 97.38 98 MET A O 1
ATOM 819 N N . TYR A 1 99 ? -2.410 1.883 -2.953 1.00 97.25 99 TYR A N 1
ATOM 820 C CA . TYR A 1 99 ? -3.791 1.501 -2.679 1.00 97.25 99 TYR A CA 1
ATOM 821 C C . TYR A 1 99 ? -3.896 0.492 -1.535 1.00 97.25 99 TYR A C 1
ATOM 823 O O . TYR A 1 99 ? -3.011 -0.339 -1.339 1.00 97.25 99 TYR A O 1
ATOM 831 N N . GLY A 1 100 ? -5.001 0.553 -0.791 1.00 96.75 100 GLY A N 1
ATOM 832 C CA . GLY A 1 100 ? -5.300 -0.360 0.313 1.00 96.75 100 GLY A CA 1
ATOM 833 C C . GLY A 1 100 ? -6.361 -1.398 -0.046 1.00 96.75 100 GLY A C 1
ATOM 834 O O . GLY A 1 100 ? -7.379 -1.061 -0.653 1.00 96.75 100 GLY A O 1
ATOM 835 N N . LYS A 1 101 ? -6.165 -2.649 0.373 1.00 96.88 101 LYS A N 1
ATOM 836 C CA . LYS A 1 101 ? -7.192 -3.700 0.332 1.00 96.88 101 LYS A CA 1
ATOM 837 C C . LYS A 1 101 ? -7.219 -4.468 1.650 1.00 96.88 101 LYS A C 1
ATOM 839 O O . LYS A 1 101 ? -6.190 -4.706 2.279 1.00 96.88 101 LYS A O 1
ATOM 844 N N . GLU A 1 102 ? -8.413 -4.859 2.066 1.00 96.06 102 GLU A N 1
ATOM 845 C CA . GLU A 1 102 ? -8.605 -5.705 3.240 1.00 96.06 102 GLU A CA 1
ATOM 846 C C . GLU A 1 102 ? -8.087 -7.124 2.95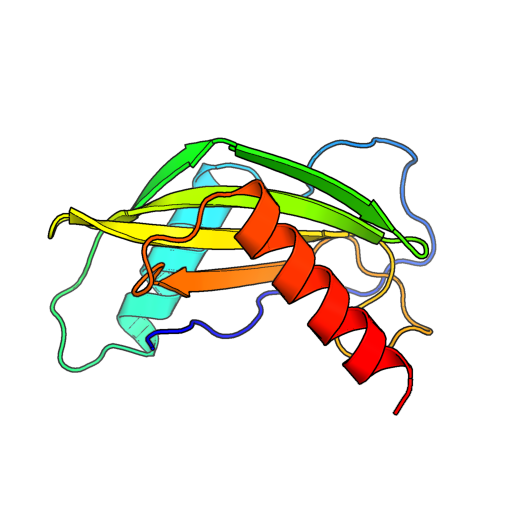2 1.00 96.06 102 GLU A C 1
ATOM 848 O O . GLU A 1 102 ? -8.454 -7.731 1.939 1.00 96.06 102 GLU A O 1
ATOM 853 N N . ASN A 1 103 ? -7.273 -7.685 3.851 1.00 95.38 103 ASN A N 1
ATOM 854 C CA . ASN A 1 103 ? -6.718 -9.033 3.720 1.00 95.38 103 ASN A CA 1
ATOM 855 C C . ASN A 1 103 ? -7.723 -10.107 4.175 1.00 95.38 103 ASN A C 1
ATOM 857 O O . ASN A 1 103 ? -7.466 -10.898 5.081 1.00 95.38 103 ASN A O 1
ATOM 861 N N . VAL A 1 104 ? -8.889 -10.152 3.528 1.00 92.56 104 VAL A N 1
ATOM 862 C CA . VAL A 1 104 ? -9.999 -11.056 3.894 1.00 92.56 104 VAL A CA 1
ATOM 863 C C . VAL A 1 104 ? -9.593 -12.534 3.833 1.00 92.56 104 VAL A C 1
ATOM 865 O O . VAL A 1 104 ? -10.117 -13.361 4.573 1.00 92.56 104 VAL A O 1
ATOM 868 N N . LEU A 1 105 ? -8.660 -12.874 2.941 1.00 92.12 105 LEU A N 1
ATOM 869 C CA . LEU A 1 105 ? -8.195 -14.245 2.729 1.00 92.12 105 LEU A CA 1
ATOM 870 C C . LEU A 1 105 ? -7.063 -14.659 3.682 1.00 92.12 105 LEU A C 1
ATOM 872 O O . LEU A 1 105 ? -6.617 -15.803 3.616 1.00 92.12 105 LEU A O 1
ATOM 876 N N . GLY A 1 106 ? -6.584 -13.755 4.545 1.00 92.31 106 GLY A N 1
ATOM 877 C CA . GLY A 1 106 ? -5.476 -14.036 5.458 1.00 92.31 106 GLY A CA 1
ATOM 878 C C . GLY A 1 106 ? -4.193 -14.429 4.723 1.00 92.31 106 GLY A C 1
ATOM 879 O O . GLY A 1 106 ? -3.445 -15.290 5.188 1.00 92.31 106 GLY A O 1
ATOM 880 N N . LEU A 1 107 ? -3.952 -13.848 3.543 1.00 95.12 107 LEU A N 1
ATOM 881 C CA . LEU A 1 107 ? -2.767 -14.158 2.753 1.00 95.12 107 LEU A CA 1
ATOM 882 C C . LEU A 1 107 ? -1.509 -13.669 3.465 1.00 95.12 107 LEU A C 1
ATOM 884 O O . LEU A 1 107 ? -1.473 -12.597 4.075 1.00 95.12 107 LEU A O 1
ATOM 888 N N . MET A 1 108 ? -0.446 -14.459 3.333 1.00 96.62 108 MET A N 1
ATOM 889 C CA . MET A 1 108 ? 0.876 -14.065 3.801 1.00 96.62 108 MET A CA 1
ATOM 890 C C . MET A 1 108 ? 1.426 -12.925 2.929 1.00 96.62 108 MET A C 1
ATOM 892 O O . MET A 1 108 ? 1.210 -12.950 1.713 1.00 96.62 108 MET A O 1
ATOM 896 N N . PRO A 1 109 ? 2.209 -11.986 3.496 1.00 96.62 109 PRO A N 1
ATOM 897 C CA . PRO A 1 109 ? 2.662 -10.780 2.794 1.00 96.62 109 PRO A CA 1
ATOM 898 C C . PRO A 1 109 ? 3.301 -11.036 1.421 1.00 96.62 109 PRO A C 1
ATOM 900 O O . PRO A 1 109 ? 2.974 -10.384 0.437 1.00 96.62 109 PRO A O 1
ATOM 903 N N . HIS A 1 110 ? 4.187 -12.030 1.333 1.00 95.81 110 HIS A N 1
ATOM 904 C CA . HIS A 1 110 ? 4.922 -12.345 0.105 1.00 95.81 110 HIS A CA 1
ATOM 905 C C . HIS A 1 110 ? 4.042 -12.962 -0.992 1.00 95.81 110 HIS A C 1
ATOM 907 O O . HIS A 1 110 ? 4.313 -12.758 -2.172 1.00 95.81 110 HIS A O 1
ATOM 913 N N . HIS A 1 111 ? 3.013 -13.732 -0.623 1.00 96.62 111 HIS A N 1
ATOM 914 C CA . HIS A 1 111 ? 2.048 -14.258 -1.589 1.00 96.62 111 HIS A CA 1
ATOM 915 C C . HIS A 1 111 ? 1.143 -13.139 -2.083 1.00 96.62 111 HIS A C 1
ATOM 917 O O . HIS A 1 111 ? 1.005 -12.968 -3.287 1.00 96.62 111 HIS A O 1
ATOM 923 N N . TYR A 1 112 ? 0.640 -12.320 -1.157 1.00 97.00 112 TYR A N 1
ATOM 924 C CA . TYR A 1 112 ? -0.183 -11.166 -1.485 1.00 97.00 112 TYR A CA 1
ATOM 925 C C . TYR A 1 112 ? 0.527 -10.226 -2.473 1.00 97.00 112 TYR A C 1
ATOM 927 O O . TYR A 1 112 ? -0.009 -9.912 -3.530 1.00 97.00 112 TYR A O 1
ATOM 935 N N . LEU A 1 113 ? 1.767 -9.819 -2.169 1.00 96.88 113 LEU A N 1
ATOM 936 C CA . LEU A 1 113 ? 2.516 -8.903 -3.034 1.00 96.88 113 LEU A CA 1
ATOM 937 C C . LEU A 1 113 ? 2.803 -9.511 -4.415 1.00 96.88 113 LEU A C 1
ATOM 939 O O . LEU A 1 113 ? 2.741 -8.809 -5.422 1.00 96.88 113 LEU A O 1
ATOM 943 N N . ARG A 1 114 ? 3.096 -10.814 -4.475 1.00 96.88 114 ARG A N 1
ATOM 944 C CA . ARG A 1 114 ? 3.331 -11.510 -5.744 1.00 96.88 114 ARG A CA 1
ATOM 945 C C . ARG A 1 114 ? 2.087 -11.503 -6.629 1.00 96.88 114 ARG A C 1
ATOM 947 O O . ARG A 1 114 ? 2.231 -11.279 -7.830 1.00 96.88 114 ARG A O 1
ATOM 954 N N . ASP A 1 115 ? 0.912 -11.734 -6.052 1.00 96.38 115 ASP A N 1
ATOM 955 C CA . ASP A 1 115 ? -0.352 -11.730 -6.789 1.00 96.38 115 ASP A CA 1
ATOM 956 C C . ASP A 1 115 ? -0.636 -10.331 -7.361 1.00 96.38 115 ASP A C 1
ATOM 958 O O . ASP A 1 115 ? -0.891 -10.201 -8.555 1.00 96.38 115 ASP A O 1
ATOM 962 N N . GLU A 1 116 ? -0.452 -9.271 -6.566 1.00 95.75 116 GLU A N 1
ATOM 963 C CA . GLU A 1 116 ? -0.640 -7.883 -7.024 1.00 95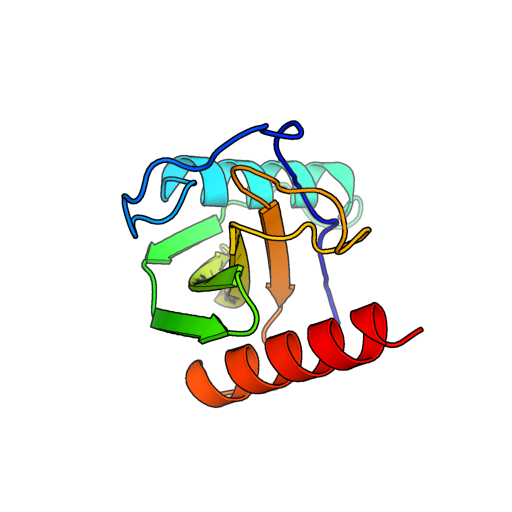.75 116 GLU A CA 1
ATOM 964 C C . GLU A 1 116 ? 0.357 -7.481 -8.127 1.00 95.75 116 GLU A C 1
ATOM 966 O O . GLU A 1 116 ? -0.004 -6.797 -9.088 1.00 95.75 116 GLU A O 1
ATOM 971 N N . ILE A 1 117 ? 1.616 -7.928 -8.039 1.00 96.12 117 ILE A N 1
ATOM 972 C CA . ILE A 1 117 ? 2.605 -7.727 -9.111 1.00 96.12 117 ILE A CA 1
ATOM 973 C C . ILE A 1 117 ? 2.189 -8.494 -10.371 1.00 96.12 117 ILE A C 1
ATOM 975 O O . ILE A 1 117 ? 2.314 -7.966 -11.477 1.00 96.12 117 ILE A O 1
ATOM 979 N N . GLY A 1 118 ? 1.694 -9.724 -10.223 1.00 95.94 118 GLY A N 1
ATOM 980 C CA . GLY A 1 118 ? 1.173 -10.528 -11.328 1.00 95.94 118 GLY A CA 1
ATOM 981 C C . GLY A 1 118 ? 0.013 -9.838 -12.045 1.00 95.94 118 GLY A C 1
ATOM 982 O O . GLY A 1 118 ? 0.047 -9.695 -13.269 1.00 95.94 118 GLY A O 1
ATOM 983 N N . ASP A 1 119 ? -0.958 -9.334 -11.288 1.00 93.94 119 ASP A N 1
ATOM 984 C CA . ASP A 1 119 ? -2.100 -8.583 -11.812 1.00 93.94 119 ASP A CA 1
ATOM 985 C C . ASP A 1 119 ? -1.656 -7.305 -12.536 1.00 93.94 119 ASP A C 1
ATOM 987 O O . ASP A 1 119 ? -2.142 -7.018 -13.635 1.00 93.94 119 ASP A O 1
ATOM 991 N N . GLN A 1 120 ? -0.677 -6.573 -11.990 1.00 93.50 120 GLN A N 1
ATOM 992 C CA . GLN A 1 120 ? -0.119 -5.390 -12.652 1.00 93.50 120 GLN A CA 1
ATOM 993 C C . GLN A 1 120 ? 0.558 -5.743 -13.983 1.00 93.50 120 GLN A C 1
ATOM 995 O O . GLN A 1 120 ? 0.372 -5.034 -14.971 1.00 93.50 120 GLN A O 1
ATOM 1000 N N . ARG A 1 121 ? 1.313 -6.848 -14.053 1.00 93.62 121 ARG A N 1
ATOM 1001 C CA . ARG A 1 121 ? 1.920 -7.302 -15.319 1.00 93.62 121 ARG A CA 1
ATOM 1002 C C . ARG A 1 121 ? 0.865 -7.658 -16.360 1.00 93.62 121 ARG A C 1
ATOM 1004 O O . ARG A 1 121 ? 1.028 -7.335 -17.534 1.00 93.62 121 ARG A O 1
ATOM 1011 N N . LEU A 1 122 ? -0.214 -8.319 -15.941 1.00 92.69 122 LEU A N 1
ATOM 1012 C CA . LEU A 1 122 ? -1.326 -8.653 -16.831 1.00 92.69 122 LEU A CA 1
ATOM 1013 C C . LEU A 1 122 ? -2.050 -7.400 -17.332 1.00 92.69 122 LEU A C 1
ATOM 1015 O O . LEU A 1 122 ? -2.477 -7.379 -18.485 1.00 92.69 122 LEU A O 1
ATOM 1019 N N . ALA A 1 123 ? -2.189 -6.372 -16.493 1.00 90.19 123 ALA A N 1
ATOM 1020 C CA . ALA A 1 123 ? -2.774 -5.093 -16.882 1.00 90.19 123 ALA A CA 1
ATOM 1021 C C . ALA A 1 123 ? -1.888 -4.334 -17.881 1.00 90.19 123 ALA A C 1
ATOM 1023 O O . ALA A 1 123 ? -2.400 -3.819 -18.868 1.00 90.19 123 ALA A O 1
ATOM 1024 N N . ASP A 1 124 ? -0.571 -4.324 -17.669 1.00 91.00 124 ASP A N 1
ATOM 1025 C CA . ASP A 1 124 ? 0.400 -3.665 -18.552 1.00 91.00 124 ASP A CA 1
ATOM 1026 C C . ASP A 1 124 ? 0.476 -4.283 -19.959 1.00 91.00 124 ASP A C 1
ATOM 1028 O O . ASP A 1 124 ? 0.893 -3.615 -20.904 1.00 91.00 124 ASP A O 1
ATOM 1032 N N . ALA A 1 125 ? 0.128 -5.566 -20.091 1.00 88.25 125 ALA A N 1
ATOM 1033 C CA . ALA A 1 125 ? 0.166 -6.300 -21.355 1.00 88.25 125 ALA A CA 1
ATOM 1034 C C . ALA A 1 125 ? -1.083 -6.100 -22.238 1.00 88.25 125 ALA A C 1
ATOM 1036 O O . ALA A 1 125 ? -1.122 -6.637 -23.348 1.00 88.25 125 ALA A O 1
ATOM 1037 N N . ARG A 1 126 ? -2.105 -5.392 -21.742 1.00 77.56 126 ARG A N 1
ATOM 1038 C CA . ARG A 1 126 ? -3.355 -5.089 -22.458 1.00 77.56 126 ARG A CA 1
ATOM 1039 C C . ARG A 1 126 ? -3.278 -3.740 -23.160 1.00 77.56 126 ARG A C 1
ATOM 1041 O O . ARG A 1 126 ? -3.833 -3.663 -24.278 1.00 77.56 126 ARG A O 1
#

pLDDT: mean 91.82, std 7.95, range [55.97, 98.25]

Sequence (126 aa):
MSSFPVHWEEEVQSLDQSAACPYSIDEIEQYLCWCHDRWKLDEKPMHYKVHGAVSEQTEDGRHFWLYRASDEVGREWYVVVGSGKSPFKPSMKMRGWMYGKENVLGLMPHHYLRDEIGDQRLADAR

Secondary structure (DSSP, 8-state):
--BPPPEEPPB-S---S--S-SS-HHHHHHHHHHHHHHH-TTSPP--EEEEEEEEEEEETTEEEEEEEEEETT--EEEEEEEEEE-SS-TTSEEEEEEEEEE-TT---HHHHHHHHHHHHHHHHT-

Solvent-accessible surface area (backbone atoms only — not comparable to full-atom values): 7272 Å² total; per-residue (Å²): 132,62,68,48,74,76,46,70,54,65,79,42,98,72,78,75,89,66,89,62,76,78,64,55,65,68,55,53,29,51,50,51,29,53,45,40,64,72,70,38,78,92,52,74,88,57,61,53,48,63,78,47,76,72,39,72,52,74,57,98,66,26,44,37,38,33,29,41,31,34,38,84,87,67,52,49,29,39,32,46,33,36,24,34,42,35,97,86,44,70,92,42,34,22,64,26,36,35,34,41,34,48,46,83,83,69,64,55,59,68,60,50,53,50,51,54,52,50,52,50,53,59,57,71,75,109